Protein AF-A0A957VRT7-F1 (afdb_monomer)

Secondary structure (DSSP, 8-state):
---------------HHHHSSHHHHHHHHHHHTT--HHHHHHHHTS-HHHHHHHHTTSSPPP-

Radius of gyration: 16.87 Å; Cα contacts (8 Å, |Δi|>4): 47; chains: 1; bounding box: 35×30×51 Å

Nearest PDB structures (foldseek):
  7t8i-assembly1_B  TM=9.306E-01  e=7.009E-02  Bacillus subtilis
  3zkc-assembly1_B  TM=9.064E-01  e=5.741E-02  Bacillus subtilis subsp. subtilis str. 168
  1b0n-assembly1_A  TM=9.003E-01  e=5.741E-02  Bacillus subtilis
  3eus-assembly1_A  TM=7.932E-01  e=4.400E-02  Ruegeria pomeroyi
  3zkc-assembly1_A  TM=8.837E-01  e=7.491E-02  Bacillus subtilis subsp. subtilis str. 168

Mean predicted aligned error: 10.98 Å

Structure (mmCIF, N/CA/C/O backbone):
data_AF-A0A957VRT7-F1
#
_entry.id   AF-A0A957VRT7-F1
#
loop_
_atom_site.group_PDB
_atom_site.id
_atom_site.type_symbol
_atom_site.label_atom_id
_atom_site.label_alt_id
_atom_site.label_comp_id
_atom_site.label_asym_id
_atom_site.label_entity_id
_atom_site.label_seq_id
_atom_site.pdbx_PDB_ins_code
_atom_site.Cartn_x
_atom_site.Cartn_y
_atom_site.Cartn_z
_atom_site.occupancy
_atom_site.B_iso_or_equiv
_atom_site.auth_seq_id
_atom_site.auth_comp_id
_atom_site.auth_asym_id
_atom_site.auth_atom_id
_atom_site.pdbx_PDB_model_num
ATOM 1 N N . MET A 1 1 ? 23.052 5.368 -41.157 1.00 37.31 1 MET A N 1
ATOM 2 C CA . MET A 1 1 ? 22.948 6.825 -40.906 1.00 37.31 1 MET A CA 1
ATOM 3 C C . MET A 1 1 ? 21.549 7.064 -40.360 1.00 37.31 1 MET A C 1
ATOM 5 O O . MET A 1 1 ? 20.616 6.694 -41.052 1.00 37.31 1 MET A O 1
ATOM 9 N N . ARG A 1 2 ? 21.422 7.206 -39.029 1.00 38.44 2 ARG A N 1
ATOM 10 C CA . ARG A 1 2 ? 21.114 8.476 -38.315 1.00 38.44 2 ARG A CA 1
ATOM 11 C C . ARG A 1 2 ? 19.756 9.043 -38.765 1.00 38.44 2 ARG A C 1
ATOM 13 O O . ARG A 1 2 ? 19.655 9.392 -39.933 1.00 38.44 2 ARG A O 1
ATOM 20 N N . THR A 1 3 ? 18.673 8.762 -38.019 1.00 55.69 3 THR A N 1
ATOM 21 C CA . THR A 1 3 ? 18.073 9.582 -36.918 1.00 55.69 3 THR A CA 1
ATOM 22 C C . THR A 1 3 ? 17.560 10.920 -37.478 1.00 55.69 3 THR A C 1
ATOM 24 O O . THR A 1 3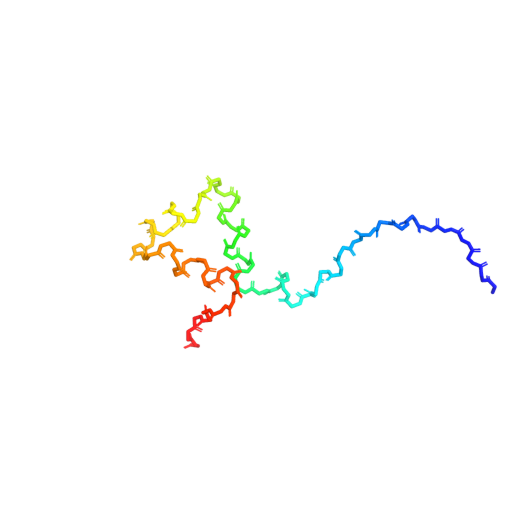 ? 18.206 11.489 -38.342 1.00 55.69 3 THR A O 1
ATOM 27 N N . ASP A 1 4 ? 16.337 11.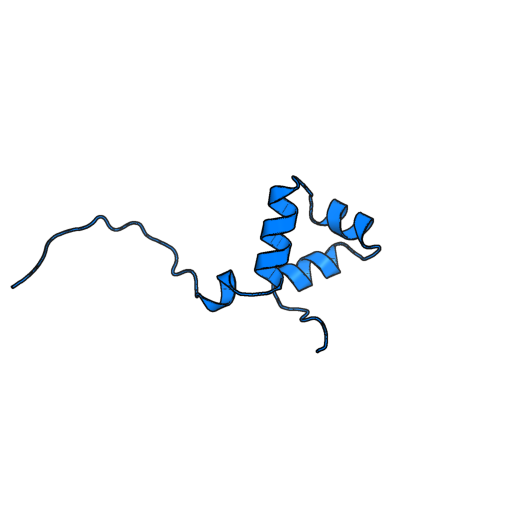387 -37.226 1.00 45.16 4 ASP A N 1
ATOM 28 C CA . ASP A 1 4 ? 15.737 11.854 -35.966 1.00 45.16 4 ASP A CA 1
ATOM 29 C C . ASP A 1 4 ? 14.204 11.966 -36.196 1.00 45.16 4 ASP A C 1
ATOM 31 O O . ASP A 1 4 ? 13.760 12.081 -37.332 1.00 45.16 4 ASP A O 1
ATOM 35 N N . GLY A 1 5 ? 13.291 11.964 -35.235 1.00 50.25 5 GLY A N 1
ATOM 36 C CA . GLY A 1 5 ? 13.378 11.971 -33.791 1.00 50.25 5 GLY A CA 1
ATOM 37 C C . GLY A 1 5 ? 11.963 11.698 -33.289 1.00 50.25 5 GLY A C 1
ATOM 38 O O . GLY A 1 5 ? 11.056 12.504 -33.497 1.00 50.25 5 GLY A O 1
ATOM 39 N N . ASP A 1 6 ? 11.772 10.526 -32.691 1.00 43.09 6 ASP A N 1
ATOM 40 C CA . ASP A 1 6 ? 10.575 10.257 -31.911 1.00 43.09 6 ASP A CA 1
ATOM 41 C C . ASP A 1 6 ? 10.744 10.920 -30.545 1.00 43.09 6 ASP A C 1
ATOM 43 O O . ASP A 1 6 ? 11.826 10.960 -29.953 1.00 43.09 6 ASP A O 1
ATOM 47 N N . THR A 1 7 ? 9.665 11.548 -30.126 1.00 50.84 7 THR A N 1
ATOM 48 C CA . THR A 1 7 ? 9.608 12.587 -29.114 1.00 50.84 7 THR A CA 1
ATOM 49 C C . THR A 1 7 ? 10.079 12.049 -27.768 1.00 50.84 7 THR A C 1
ATOM 51 O O . THR A 1 7 ? 9.560 11.054 -27.266 1.00 50.84 7 THR A O 1
ATOM 54 N N . GLY A 1 8 ? 11.046 12.744 -27.162 1.00 46.72 8 GLY A N 1
ATOM 55 C CA . GLY A 1 8 ? 11.517 12.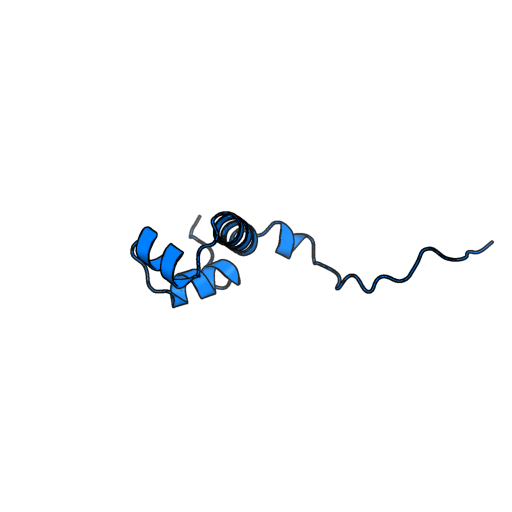505 -25.802 1.00 46.72 8 GLY A CA 1
ATOM 56 C C . GLY A 1 8 ? 10.428 12.792 -24.772 1.00 46.72 8 GLY A C 1
ATOM 57 O O . GLY A 1 8 ? 10.463 13.802 -24.074 1.00 46.72 8 GLY A O 1
ATOM 58 N N . VAL A 1 9 ? 9.470 11.877 -24.649 1.00 49.09 9 VAL A N 1
ATOM 59 C CA . VAL A 1 9 ? 8.771 11.668 -23.392 1.00 49.09 9 VAL A CA 1
ATOM 60 C C . VAL A 1 9 ? 9.818 11.178 -22.403 1.00 49.09 9 VAL A C 1
ATOM 62 O O . VAL A 1 9 ? 10.380 10.093 -22.549 1.00 49.09 9 VAL A O 1
ATOM 65 N N . ILE A 1 10 ? 10.104 11.998 -21.395 1.00 53.16 10 ILE A N 1
ATOM 66 C CA . ILE A 1 10 ? 10.746 11.552 -20.161 1.00 53.16 10 ILE A CA 1
ATOM 67 C C . ILE A 1 10 ? 9.773 10.549 -19.526 1.00 53.16 10 ILE A C 1
ATOM 69 O O . ILE A 1 10 ? 8.978 10.889 -18.655 1.00 53.16 10 ILE A O 1
ATOM 73 N N . GLN A 1 11 ? 9.770 9.311 -20.020 1.00 55.00 11 GLN A N 1
ATOM 74 C CA . GLN A 1 11 ? 9.248 8.185 -19.273 1.00 55.00 11 GLN A CA 1
ATOM 75 C C . GLN A 1 11 ? 10.256 7.993 -18.140 1.00 55.00 11 GLN A C 1
ATOM 77 O O . GLN A 1 11 ? 11.409 7.657 -18.430 1.00 55.00 11 GLN A O 1
ATOM 82 N N . PRO A 1 12 ? 9.907 8.248 -16.864 1.00 55.16 12 PRO A N 1
ATOM 83 C CA . PRO A 1 12 ? 10.762 7.778 -15.788 1.00 55.16 12 PRO A CA 1
ATOM 84 C C . PRO A 1 12 ? 10.886 6.278 -16.020 1.00 55.16 12 PRO A C 1
ATOM 86 O O . PRO A 1 12 ? 9.858 5.611 -16.121 1.00 55.16 12 PRO A O 1
ATOM 89 N N . MET A 1 13 ? 12.113 5.790 -16.223 1.00 49.44 13 MET A N 1
ATOM 90 C CA . MET A 1 13 ? 12.367 4.387 -16.525 1.00 49.44 13 MET A CA 1
ATOM 91 C C . MET A 1 13 ? 11.724 3.541 -15.434 1.00 49.44 13 MET A C 1
ATOM 93 O O . MET A 1 13 ? 12.231 3.393 -14.321 1.00 49.44 13 MET A O 1
ATOM 97 N N . LEU A 1 14 ? 10.536 3.058 -15.756 1.00 55.41 14 LEU A N 1
ATOM 98 C CA . LEU A 1 14 ? 9.717 2.235 -14.914 1.00 55.41 14 LEU A CA 1
ATOM 99 C C . LEU A 1 14 ? 10.401 0.880 -14.977 1.00 55.41 14 LEU A C 1
ATOM 101 O O . LEU A 1 14 ? 10.285 0.168 -15.972 1.00 55.41 14 LEU A O 1
ATOM 105 N N . HIS A 1 15 ? 11.236 0.590 -13.980 1.00 59.09 15 HIS A N 1
ATOM 106 C CA . HIS A 1 15 ? 11.898 -0.703 -13.896 1.00 59.09 15 HIS A CA 1
ATOM 107 C C . HIS A 1 15 ? 10.820 -1.792 -14.039 1.00 59.09 15 HIS A C 1
ATOM 109 O O . HIS A 1 15 ? 9.873 -1.782 -13.257 1.00 59.09 15 HIS A O 1
ATOM 115 N N . PRO A 1 16 ? 10.919 -2.716 -15.010 1.00 59.28 16 PRO A N 1
ATOM 116 C CA . PRO A 1 16 ? 9.863 -3.698 -15.273 1.00 59.28 16 PRO A CA 1
ATOM 117 C C . PRO A 1 16 ? 9.519 -4.530 -14.026 1.00 59.28 16 PRO A C 1
ATOM 119 O O . PRO A 1 16 ? 8.355 -4.863 -13.799 1.00 59.28 16 PRO A O 1
ATOM 122 N N . GLU A 1 17 ? 10.508 -4.748 -13.156 1.00 59.28 17 GLU A N 1
ATOM 123 C CA . GLU A 1 17 ? 10.356 -5.368 -11.837 1.00 59.28 17 GLU A CA 1
ATOM 124 C C . GLU A 1 17 ? 9.379 -4.620 -10.915 1.00 59.28 17 GLU A C 1
ATOM 126 O O . GLU A 1 17 ? 8.637 -5.256 -10.173 1.00 59.28 17 GLU A O 1
ATOM 131 N N . SER A 1 18 ? 9.326 -3.282 -10.964 1.00 61.81 18 SER A N 1
ATOM 132 C CA . SER A 1 18 ? 8.411 -2.493 -10.129 1.00 61.81 18 SER A CA 1
ATOM 133 C C . SER A 1 18 ? 6.983 -2.491 -10.666 1.00 61.81 18 SER A C 1
ATOM 135 O O . SER A 1 18 ? 6.053 -2.407 -9.880 1.00 61.81 18 SER A O 1
ATOM 137 N N . THR A 1 19 ? 6.769 -2.656 -11.975 1.00 71.94 19 THR A N 1
ATOM 138 C CA . THR A 1 19 ? 5.422 -2.874 -12.545 1.00 71.94 19 THR A CA 1
ATOM 139 C C . THR A 1 19 ? 4.906 -4.297 -12.421 1.00 71.94 19 THR A C 1
ATOM 141 O O . THR A 1 19 ? 3.698 -4.521 -12.519 1.00 71.94 19 THR A O 1
ATOM 144 N N . ALA A 1 20 ? 5.810 -5.260 -12.254 1.00 79.56 20 ALA A N 1
ATOM 145 C CA . ALA A 1 20 ? 5.479 -6.669 -12.091 1.00 79.56 20 ALA A CA 1
ATOM 1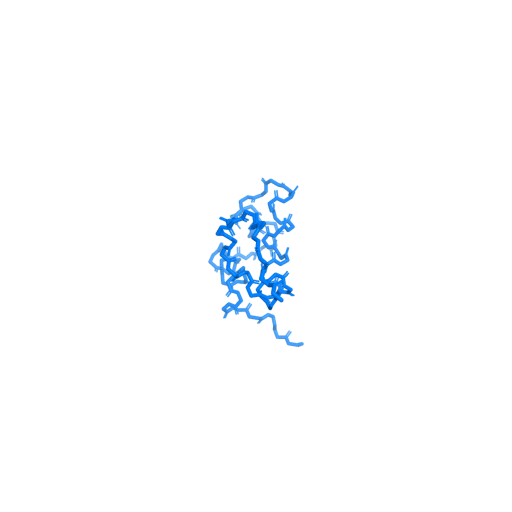46 C C . ALA A 1 20 ? 5.417 -7.097 -10.614 1.00 79.56 20 ALA A C 1
ATOM 148 O O . ALA A 1 20 ? 5.083 -8.248 -10.332 1.00 79.56 20 ALA A O 1
ATOM 149 N N . SER A 1 21 ? 5.725 -6.202 -9.666 1.00 87.88 21 SER A N 1
ATOM 150 C CA . SER A 1 21 ? 5.759 -6.547 -8.247 1.00 87.88 21 SER A CA 1
ATOM 151 C C . SER A 1 21 ? 4.366 -6.735 -7.642 1.00 87.88 21 SER A C 1
ATOM 153 O O . SER A 1 21 ? 3.367 -6.154 -8.084 1.00 87.88 21 SER A O 1
ATOM 155 N N . PHE A 1 22 ? 4.304 -7.536 -6.575 1.0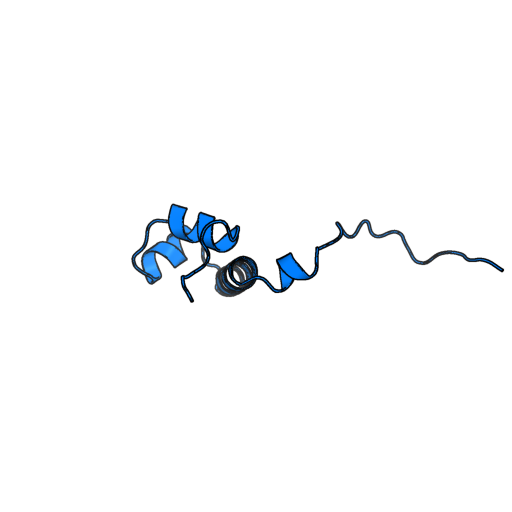0 89.94 22 PHE A N 1
ATOM 156 C CA . PHE A 1 22 ? 3.078 -7.723 -5.802 1.00 89.94 22 PHE A CA 1
ATOM 157 C C . PHE A 1 22 ? 2.605 -6.404 -5.183 1.00 89.94 22 PHE A C 1
ATOM 159 O O . PHE A 1 22 ? 1.421 -6.080 -5.280 1.00 89.94 22 PHE A O 1
ATOM 166 N N . GLY A 1 23 ? 3.516 -5.611 -4.606 1.00 93.94 23 GLY A N 1
ATOM 167 C CA . GLY A 1 23 ? 3.184 -4.307 -4.038 1.00 93.94 23 GLY A CA 1
ATOM 168 C C . GLY A 1 23 ? 2.532 -3.368 -5.048 1.00 93.94 23 GLY A C 1
ATOM 169 O O . GLY A 1 23 ? 1.512 -2.734 -4.757 1.00 93.94 23 GLY A O 1
ATOM 170 N N . TYR A 1 24 ? 3.049 -3.342 -6.274 1.00 93.50 24 TYR A N 1
ATOM 171 C CA . TYR A 1 24 ? 2.461 -2.564 -7.355 1.00 93.50 24 TYR A CA 1
ATOM 172 C C . TYR A 1 24 ? 1.095 -3.094 -7.801 1.00 93.50 24 TYR A C 1
ATOM 174 O O . TYR A 1 24 ? 0.172 -2.301 -8.011 1.00 93.50 24 TYR A O 1
ATOM 182 N N . TRP A 1 25 ? 0.931 -4.417 -7.913 1.00 94.00 25 TRP A N 1
ATOM 183 C CA . TRP A 1 25 ? -0.361 -5.026 -8.237 1.00 94.00 25 TRP A CA 1
ATOM 184 C C . TRP A 1 25 ? -1.435 -4.664 -7.201 1.00 94.00 25 TRP A C 1
ATOM 186 O O . TRP A 1 25 ? -2.513 -4.201 -7.582 1.00 94.00 25 TRP A O 1
ATOM 196 N N . VAL A 1 26 ? -1.116 -4.758 -5.904 1.00 95.44 26 VAL A N 1
ATOM 197 C CA . VAL A 1 26 ? -2.023 -4.357 -4.813 1.00 95.44 26 VAL A CA 1
ATOM 198 C C . VAL A 1 26 ? -2.412 -2.883 -4.942 1.00 95.44 26 VAL A C 1
ATOM 200 O O . VAL A 1 26 ? -3.598 -2.550 -4.885 1.00 95.44 26 VAL A O 1
ATOM 203 N N . ARG A 1 27 ? -1.436 -1.996 -5.184 1.00 96.31 27 ARG A N 1
ATOM 204 C CA . ARG A 1 27 ? -1.695 -0.561 -5.368 1.00 96.31 27 ARG A CA 1
ATOM 205 C C . ARG A 1 27 ? -2.624 -0.295 -6.552 1.00 96.31 27 ARG A C 1
ATOM 207 O O . ARG A 1 27 ? -3.545 0.511 -6.421 1.00 96.31 27 ARG A O 1
ATOM 214 N N . ARG A 1 28 ? -2.404 -0.953 -7.698 1.00 96.56 28 ARG A N 1
ATOM 215 C CA . ARG A 1 28 ? -3.277 -0.811 -8.876 1.00 96.56 28 ARG A CA 1
ATOM 216 C C . ARG A 1 28 ? -4.700 -1.258 -8.575 1.00 96.56 28 ARG A C 1
ATOM 218 O O . ARG A 1 28 ? -5.630 -0.520 -8.887 1.00 96.56 28 ARG A O 1
ATOM 225 N N . GLN A 1 29 ? -4.865 -2.421 -7.949 1.00 97.31 29 GLN A N 1
ATOM 226 C CA . GLN A 1 29 ? -6.187 -2.950 -7.624 1.00 97.31 29 GLN A CA 1
ATOM 227 C C . GLN A 1 29 ? -6.940 -2.025 -6.659 1.00 97.31 29 GLN A C 1
ATOM 229 O O . GLN A 1 29 ? -8.120 -1.754 -6.859 1.00 97.31 29 GLN A O 1
ATOM 234 N N . ARG A 1 30 ? -6.245 -1.482 -5.652 1.00 98.06 30 ARG A N 1
ATOM 235 C CA . ARG A 1 30 ? -6.819 -0.533 -4.694 1.00 98.06 30 ARG A CA 1
ATOM 236 C C . ARG A 1 30 ? -7.319 0.746 -5.371 1.00 98.06 30 ARG A C 1
ATOM 238 O O . ARG A 1 30 ? -8.428 1.186 -5.089 1.00 98.06 30 ARG A O 1
ATOM 245 N N . LEU A 1 31 ? -6.511 1.338 -6.252 1.00 97.56 31 LEU A N 1
ATOM 246 C CA . LEU A 1 31 ? -6.886 2.561 -6.971 1.00 97.56 31 LEU A CA 1
ATOM 247 C C . LEU A 1 31 ? -8.030 2.321 -7.964 1.00 97.56 31 LEU A C 1
ATOM 249 O O . LEU A 1 31 ? -8.889 3.181 -8.107 1.00 97.56 31 LEU A O 1
ATOM 253 N N . ALA A 1 32 ? -8.083 1.150 -8.606 1.00 97.75 32 ALA A N 1
ATOM 254 C CA . ALA A 1 32 ? -9.189 0.782 -9.493 1.00 97.75 32 ALA A CA 1
ATOM 255 C C . ALA A 1 32 ? -10.537 0.644 -8.757 1.00 97.75 32 ALA A C 1
ATOM 257 O O . ALA A 1 32 ? -11.587 0.779 -9.378 1.00 97.75 32 ALA A O 1
ATOM 258 N N . LEU A 1 33 ? -10.503 0.386 -7.44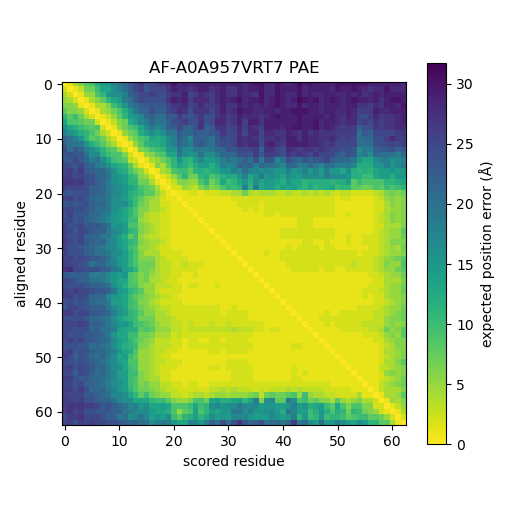7 1.00 97.81 33 LEU A N 1
ATOM 259 C CA . LEU A 1 33 ? -11.675 0.322 -6.568 1.00 97.81 33 LEU A CA 1
ATOM 260 C C . LEU A 1 33 ? -11.950 1.645 -5.830 1.00 97.81 33 LEU A C 1
ATOM 262 O O . LEU A 1 33 ? -12.782 1.662 -4.929 1.00 97.81 33 LEU A O 1
ATOM 266 N N . ASP A 1 34 ? -11.230 2.718 -6.171 1.00 97.94 34 ASP A N 1
ATOM 267 C CA . ASP A 1 34 ? -11.295 4.030 -5.510 1.00 97.94 34 ASP A CA 1
ATOM 268 C C . ASP A 1 34 ? -11.099 3.972 -3.980 1.00 97.94 34 ASP A C 1
ATOM 270 O O . ASP A 1 34 ? -11.693 4.711 -3.199 1.00 97.94 34 ASP A O 1
ATOM 274 N N . MET A 1 35 ? -10.248 3.050 -3.522 1.00 98.38 35 MET A N 1
ATOM 275 C CA . MET A 1 35 ? -9.963 2.867 -2.101 1.00 98.38 35 MET A CA 1
ATOM 276 C C . MET A 1 35 ? -8.718 3.645 -1.670 1.00 98.38 35 MET A C 1
ATOM 278 O O . MET A 1 35 ? -7.666 3.622 -2.323 1.00 98.38 35 MET A O 1
ATOM 282 N N . THR A 1 36 ? -8.761 4.252 -0.484 1.00 98.56 36 THR A N 1
ATOM 283 C CA . THR A 1 36 ? -7.540 4.718 0.189 1.00 98.56 36 THR A CA 1
ATOM 284 C C . THR A 1 36 ? -6.779 3.537 0.806 1.00 98.56 36 THR A C 1
ATOM 286 O O . THR A 1 36 ? -7.329 2.449 0.992 1.00 98.56 36 THR A O 1
ATOM 289 N N . GLN A 1 37 ? -5.498 3.717 1.166 1.00 98.56 37 GLN A N 1
ATOM 290 C CA . GLN A 1 37 ? -4.751 2.675 1.899 1.00 98.56 37 GLN A CA 1
ATOM 291 C C . GLN A 1 37 ? -5.455 2.286 3.210 1.00 98.56 37 GLN A C 1
ATOM 293 O O . GLN A 1 37 ? -5.402 1.124 3.606 1.00 98.56 37 GLN A O 1
ATOM 298 N N . ALA A 1 38 ? -6.126 3.240 3.866 1.00 98.56 38 ALA A N 1
ATOM 299 C CA . ALA A 1 38 ? -6.884 2.999 5.088 1.00 98.56 38 ALA A CA 1
ATOM 300 C C . ALA A 1 38 ? -8.150 2.166 4.833 1.00 98.56 38 ALA A C 1
ATOM 302 O O . ALA A 1 38 ? -8.500 1.329 5.663 1.00 98.56 38 ALA A O 1
ATOM 303 N N . ASP A 1 39 ? -8.808 2.347 3.685 1.00 98.62 39 ASP A N 1
ATOM 304 C CA . ASP A 1 39 ? -9.987 1.554 3.325 1.00 98.62 39 ASP A CA 1
ATOM 305 C C . ASP A 1 39 ? -9.629 0.099 3.059 1.00 98.62 39 ASP A C 1
ATOM 307 O O . ASP A 1 39 ? -10.264 -0.797 3.615 1.00 98.62 39 ASP A O 1
ATOM 311 N N . LEU A 1 40 ? -8.552 -0.139 2.305 1.00 98.38 40 LEU A N 1
ATOM 312 C CA . LEU A 1 40 ? -8.038 -1.491 2.099 1.00 98.38 40 LEU A CA 1
ATOM 313 C C . LEU A 1 40 ? -7.595 -2.125 3.425 1.00 98.38 40 LEU A C 1
ATOM 315 O O . LEU A 1 40 ? -7.922 -3.277 3.694 1.00 98.38 40 LEU A O 1
ATOM 319 N N . ALA A 1 41 ? -6.892 -1.372 4.277 1.00 98.25 41 ALA A N 1
ATOM 320 C CA . ALA A 1 41 ? -6.439 -1.849 5.582 1.00 98.25 41 ALA A CA 1
ATOM 321 C C . ALA A 1 41 ? -7.610 -2.290 6.473 1.00 98.2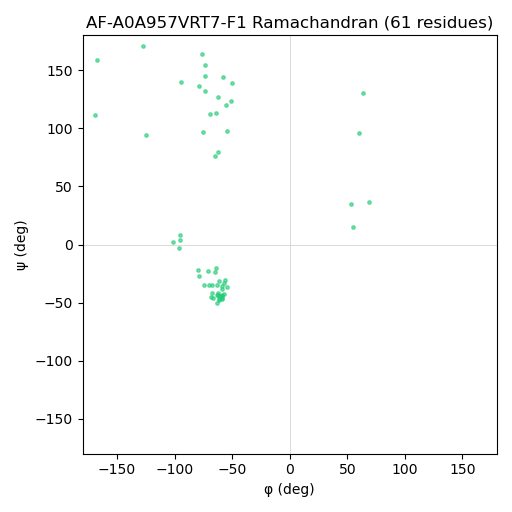5 41 ALA A C 1
ATOM 323 O O . ALA A 1 41 ? -7.562 -3.366 7.071 1.00 98.25 41 ALA A O 1
ATOM 324 N N . ARG A 1 42 ? -8.690 -1.499 6.495 1.00 98.31 42 ARG A N 1
ATOM 325 C CA . ARG A 1 42 ? -9.934 -1.823 7.202 1.00 98.31 42 ARG A CA 1
ATOM 326 C C . ARG A 1 42 ? -10.601 -3.073 6.631 1.00 98.31 42 ARG A C 1
ATOM 328 O O . ARG A 1 42 ? -11.022 -3.923 7.406 1.00 98.31 42 ARG A O 1
ATOM 335 N N . ALA A 1 43 ? -10.660 -3.198 5.304 1.00 97.44 43 ALA A N 1
ATOM 336 C CA . ALA A 1 43 ? -11.281 -4.337 4.629 1.00 97.44 43 ALA A CA 1
ATOM 337 C C . ALA A 1 43 ? -10.572 -5.672 4.922 1.00 97.44 43 ALA A C 1
ATOM 339 O O . ALA A 1 43 ? -11.235 -6.698 5.030 1.00 97.44 43 ALA A O 1
ATOM 340 N N . VAL A 1 44 ? -9.242 -5.663 5.083 1.00 95.38 44 VAL A N 1
ATOM 341 C CA . VAL A 1 44 ? -8.444 -6.880 5.350 1.00 95.38 44 VAL A CA 1
ATOM 342 C C . VAL A 1 44 ? -8.046 -7.057 6.822 1.00 95.38 44 VAL A C 1
ATOM 344 O O . VAL A 1 44 ? -7.326 -7.997 7.150 1.00 95.38 44 VAL A O 1
ATOM 347 N N . GLY A 1 45 ? -8.474 -6.158 7.715 1.00 97.12 45 GLY A N 1
ATOM 348 C CA . GLY A 1 45 ? -8.205 -6.252 9.153 1.00 97.12 45 GLY A CA 1
ATOM 349 C C . GLY A 1 45 ? -6.740 -6.033 9.550 1.00 97.12 45 GLY A C 1
ATOM 350 O O . GLY A 1 45 ? -6.246 -6.694 10.462 1.00 97.12 45 GLY A O 1
ATOM 351 N N . CYS A 1 46 ? -6.023 -5.121 8.884 1.00 95.88 46 CYS A N 1
ATOM 352 C CA . CYS A 1 46 ? -4.639 -4.787 9.234 1.00 95.88 46 CYS A CA 1
ATOM 353 C C . CYS A 1 46 ? -4.417 -3.278 9.422 1.00 95.88 46 CYS A C 1
ATOM 355 O O . CYS A 1 46 ? -5.282 -2.455 9.138 1.00 95.88 46 CYS A O 1
ATOM 357 N N . ALA A 1 47 ? -3.242 -2.898 9.925 1.00 97.69 47 ALA A N 1
ATOM 358 C CA . ALA A 1 47 ? -2.872 -1.493 10.057 1.00 97.69 47 ALA A CA 1
ATOM 359 C C . ALA A 1 47 ? -2.538 -0.867 8.689 1.00 97.69 47 ALA A C 1
ATOM 361 O O . ALA A 1 47 ? -1.880 -1.496 7.860 1.00 97.69 47 ALA A O 1
ATOM 362 N N . THR A 1 48 ? -2.875 0.410 8.480 1.00 98.25 48 THR A N 1
ATOM 363 C CA . THR A 1 48 ? -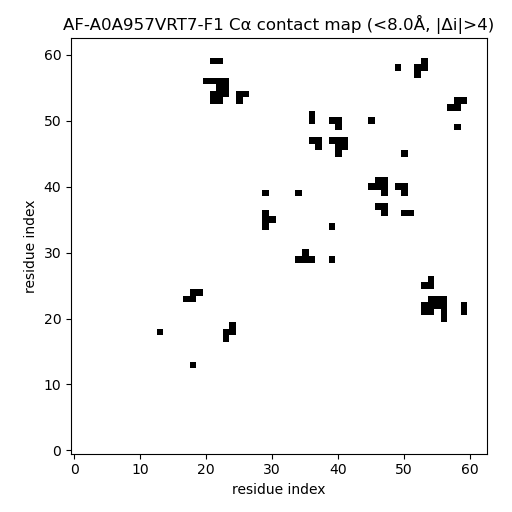2.566 1.152 7.237 1.00 98.25 48 THR A CA 1
ATOM 364 C C . THR A 1 48 ? -1.078 1.116 6.875 1.00 98.25 48 THR A C 1
ATOM 366 O O . THR A 1 48 ? -0.720 0.991 5.706 1.00 98.25 48 THR A O 1
ATOM 369 N N . VAL A 1 49 ? -0.189 1.153 7.876 1.00 97.25 49 VAL A N 1
ATOM 370 C CA . VAL A 1 49 ? 1.265 1.033 7.669 1.00 97.25 49 VAL A CA 1
ATOM 371 C C . VAL A 1 49 ? 1.660 -0.306 7.037 1.00 97.25 49 VAL A C 1
ATOM 373 O O . VAL A 1 49 ? 2.611 -0.355 6.263 1.00 97.25 49 VAL A O 1
ATOM 376 N N . THR A 1 50 ? 0.918 -1.384 7.306 1.00 95.62 50 THR A N 1
ATOM 377 C CA . THR A 1 50 ? 1.145 -2.698 6.692 1.00 95.62 50 THR A CA 1
ATOM 378 C C . THR A 1 50 ? 0.848 -2.649 5.199 1.00 95.62 50 THR A C 1
ATOM 380 O O . THR A 1 50 ? 1.693 -3.073 4.416 1.00 95.62 50 THR A O 1
ATOM 383 N N . ILE A 1 51 ? -0.279 -2.049 4.795 1.00 96.94 51 ILE A N 1
ATOM 384 C CA . ILE A 1 51 ? -0.591 -1.807 3.376 1.00 96.94 51 ILE A CA 1
ATOM 385 C C . ILE A 1 51 ? 0.494 -0.944 2.730 1.00 96.94 51 ILE A C 1
ATOM 387 O O . ILE A 1 51 ? 0.998 -1.278 1.664 1.00 96.94 51 ILE A O 1
ATOM 391 N N . SER A 1 52 ? 0.929 0.117 3.413 1.00 96.25 52 SER A N 1
ATOM 392 C CA . SER A 1 52 ? 1.996 0.996 2.928 1.00 96.25 52 SER A CA 1
ATOM 393 C C . SER A 1 52 ? 3.321 0.257 2.677 1.00 96.25 52 SER A C 1
ATOM 395 O O . SER A 1 52 ? 4.008 0.552 1.702 1.00 96.25 52 SER A O 1
ATOM 397 N N . LYS A 1 53 ? 3.683 -0.706 3.534 1.00 94.62 53 LYS A N 1
ATOM 398 C CA . LYS A 1 53 ? 4.886 -1.541 3.374 1.00 94.62 53 LYS A CA 1
ATOM 399 C C . LYS A 1 53 ? 4.730 -2.602 2.286 1.00 94.62 53 LYS A C 1
ATOM 401 O O . LYS A 1 53 ? 5.700 -2.896 1.596 1.00 94.62 53 LYS A O 1
ATOM 406 N N . ILE A 1 54 ? 3.528 -3.158 2.122 1.00 93.50 54 ILE A N 1
ATOM 407 C CA . ILE A 1 54 ? 3.208 -4.084 1.027 1.00 93.50 54 ILE A CA 1
ATOM 408 C C . ILE A 1 54 ? 3.339 -3.363 -0.314 1.00 93.50 54 ILE A C 1
ATOM 410 O O . ILE A 1 54 ? 4.054 -3.843 -1.183 1.00 93.50 54 ILE A O 1
ATOM 414 N N . GLU A 1 55 ? 2.727 -2.185 -0.470 1.00 94.94 55 GLU A N 1
ATOM 415 C CA . GLU A 1 55 ? 2.766 -1.421 -1.729 1.00 94.94 55 GLU A CA 1
ATOM 416 C C . GLU A 1 55 ? 4.171 -0.938 -2.119 1.00 94.94 55 GLU A C 1
ATOM 418 O O . GLU A 1 55 ? 4.405 -0.631 -3.285 1.00 94.94 55 GLU A O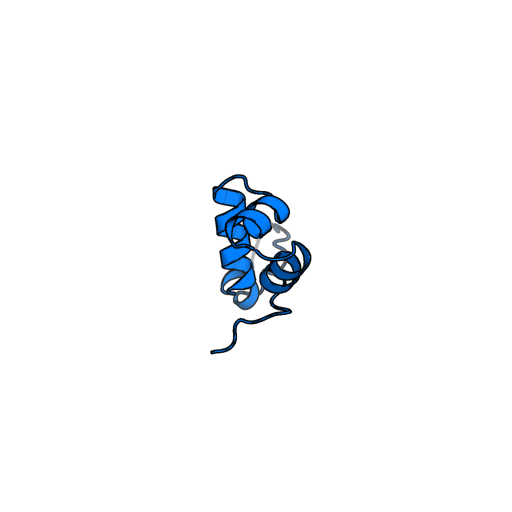 1
ATOM 423 N N . ARG A 1 56 ? 5.098 -0.863 -1.155 1.00 92.19 56 ARG A N 1
ATOM 424 C CA . ARG A 1 56 ? 6.520 -0.546 -1.378 1.00 92.19 56 ARG A CA 1
ATOM 425 C C . ARG A 1 56 ? 7.412 -1.786 -1.499 1.00 92.19 56 ARG A C 1
ATOM 427 O O . ARG A 1 56 ? 8.626 -1.643 -1.558 1.00 92.19 56 ARG A O 1
ATOM 434 N N . ASP A 1 57 ? 6.833 -2.987 -1.467 1.00 87.06 57 ASP A N 1
ATOM 435 C CA . ASP A 1 57 ? 7.545 -4.272 -1.425 1.00 87.06 57 ASP A CA 1
ATOM 436 C C . ASP A 1 57 ? 8.552 -4.416 -0.257 1.00 87.06 57 ASP A C 1
ATOM 438 O O . ASP A 1 57 ? 9.357 -5.347 -0.231 1.00 87.06 57 ASP A O 1
ATOM 442 N N . GLU A 1 58 ? 8.469 -3.546 0.757 1.00 86.31 58 GLU A N 1
ATOM 443 C CA . GLU A 1 58 ? 9.241 -3.612 2.010 1.00 86.31 58 GLU A CA 1
ATOM 444 C C . GLU A 1 58 ? 8.774 -4.771 2.898 1.00 86.31 58 GLU A C 1
ATOM 446 O O . GLU A 1 58 ? 9.506 -5.257 3.763 1.00 86.31 58 GLU A O 1
ATOM 451 N N . ARG A 1 59 ? 7.531 -5.220 2.691 1.00 73.62 59 ARG A N 1
ATOM 452 C CA . ARG A 1 59 ? 6.984 -6.430 3.298 1.00 73.62 59 ARG A CA 1
ATOM 453 C C . ARG A 1 59 ? 6.457 -7.342 2.204 1.00 73.62 59 ARG A C 1
ATOM 455 O O . ARG A 1 59 ? 5.312 -7.222 1.777 1.00 73.62 59 ARG A O 1
ATOM 462 N N . ARG A 1 60 ? 7.307 -8.268 1.768 1.00 65.50 60 ARG A N 1
ATOM 463 C CA . ARG A 1 60 ? 6.891 -9.375 0.908 1.00 65.50 60 ARG A CA 1
ATOM 464 C C . ARG A 1 60 ? 6.095 -10.373 1.755 1.00 65.50 60 ARG A C 1
ATOM 466 O O . ARG A 1 60 ? 6.556 -10.707 2.851 1.00 65.50 60 ARG A O 1
ATOM 473 N N . PRO A 1 61 ? 4.919 -10.837 1.300 1.00 62.56 61 PRO A N 1
ATOM 474 C CA . PRO A 1 61 ? 4.295 -12.019 1.884 1.00 62.56 61 PRO A CA 1
ATOM 475 C C . PRO A 1 61 ? 5.334 -13.148 1.938 1.00 62.56 61 PRO A C 1
ATOM 477 O O . PRO A 1 61 ? 6.133 -13.288 1.008 1.00 62.56 61 PRO A O 1
ATOM 480 N N . SER A 1 62 ? 5.379 -13.915 3.029 1.00 66.81 62 SER A N 1
ATOM 481 C CA . SER A 1 62 ? 6.177 -15.145 3.036 1.00 66.81 62 SER A CA 1
ATOM 482 C C . SER A 1 62 ? 5.683 -16.057 1.909 1.00 66.81 62 SER A C 1
ATOM 484 O O . SER A 1 62 ? 4.486 -16.047 1.622 1.00 66.81 62 SER A O 1
ATOM 486 N N . ARG A 1 63 ? 6.604 -16.789 1.265 1.00 61.53 63 ARG A N 1
ATOM 487 C CA . ARG A 1 63 ? 6.252 -17.829 0.284 1.00 61.53 63 ARG A CA 1
ATOM 488 C C . ARG A 1 63 ? 5.194 -18.782 0.828 1.00 61.53 63 ARG A C 1
ATOM 490 O O . ARG A 1 63 ? 5.253 -19.066 2.046 1.00 61.53 63 ARG A O 1
#

Sequence (63 aa):
MRTDGDTGVIQPMLHPESTASFGYWVRRQRLALDMTQADLARAVGCATVTISKIERDERRPSR

Solvent-accessible surface area (backbone atoms only — not comparable to full-atom values): 3963 Å² total; per-residue (Å²): 134,83,87,87,79,81,79,84,70,84,65,75,85,71,53,67,67,59,74,69,29,69,17,37,48,54,49,52,56,36,55,77,67,75,42,51,61,57,52,53,13,62,75,72,74,50,56,44,68,55,47,56,29,25,47,66,53,76,46,68,78,80,130

pLDDT: mean 80.06, std 20.54, range [37.31, 98.62]

Foldseek 3Di:
DDDDDDDPPPPVPCPVCLCPAQLNVLVVVCVVVVHDLVRVCVVVVHDSVVNVCSNVVVDDDDD